Protein AF-G6YC65-F1 (afdb_monomer_lite)

pLDDT: mean 86.33, std 17.52, range [36.47, 98.56]

Radius of gyration: 27.46 Å; chains: 1; bounding box: 51×41×78 Å

Organism: NCBI:txid1082933

Sequence (127 aa):
FATLDPRYRTDATALFSLVRNLGSSIGVSVVTVLLVRNIQVNHSELSAFINPFNPNLWAVSPAAAGGDPTALSEVDGLVNIQAMMISYVNDFKLLMMMTLLAVPFVFLLRKPKAGPAAGGAPAAHMD

Secondary structure (DSSP, 8-state):
-TTS-GGGHHHHHHHHHHHHHHHHHHHHHHHHHHHHHHHHHHHHHHHTT-STT-HHHHHH-HHHHTT-HHHHHHHHHHHHHHHHHHHHHHHHHHHHHHHHHHHHHHHHSPPPP-------PPPP---

Foldseek 3Di:
DLPDDPVCPVVVVVVVVVCVVVVVVVLVVVLVVQLVVQLVVQLVVQCVCQELVNVVCCVPPVCSSVVPPVSVVVVSVVSSVVSNVVSVVVSVVVVVVVVVVCVVVVVVDDDRDDDDPPDDDDDDDDD

Structure (mmCIF, N/CA/C/O backbone):
data_AF-G6YC65-F1
#
_entry.id   AF-G6YC65-F1
#
loop_
_atom_site.group_PDB
_atom_site.id
_atom_site.type_symbol
_atom_site.label_atom_id
_atom_site.label_alt_id
_atom_site.label_comp_id
_atom_site.label_asym_id
_atom_site.label_entity_id
_atom_site.label_seq_id
_atom_site.pdbx_PDB_ins_code
_atom_site.Cartn_x
_atom_site.Cartn_y
_atom_site.Cartn_z
_atom_site.occupancy
_atom_site.B_iso_or_equiv
_atom_site.auth_seq_id
_atom_site.auth_comp_id
_atom_site.auth_asym_id
_atom_site.auth_atom_id
_atom_site.pdbx_PDB_model_num
ATOM 1 N N . PHE A 1 1 ? -19.872 1.867 30.629 1.00 58.22 1 PHE A N 1
ATOM 2 C CA . PHE A 1 1 ? -19.618 2.281 32.030 1.00 58.22 1 PHE A CA 1
ATOM 3 C C . PHE A 1 1 ? -20.881 2.609 32.825 1.00 58.22 1 PHE A C 1
ATOM 5 O O . PHE A 1 1 ? -20.935 2.256 33.993 1.00 58.22 1 PHE A O 1
ATOM 12 N N . ALA A 1 2 ? -21.909 3.225 32.226 1.00 58.53 2 ALA A N 1
ATOM 13 C CA . ALA A 1 2 ? -23.139 3.600 32.939 1.00 58.53 2 ALA A CA 1
ATOM 14 C C . ALA A 1 2 ? -23.973 2.419 33.494 1.00 58.53 2 ALA 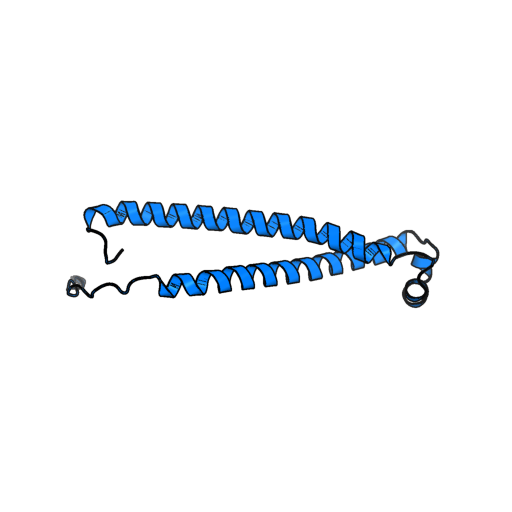A C 1
ATOM 16 O O . ALA A 1 2 ? -24.761 2.614 34.409 1.00 58.53 2 ALA A O 1
ATOM 17 N N . THR A 1 3 ? -23.790 1.199 32.978 1.00 65.25 3 THR A N 1
ATOM 18 C CA . THR A 1 3 ? -24.498 -0.021 33.417 1.00 65.25 3 THR A CA 1
ATOM 19 C C . THR A 1 3 ? -23.700 -0.895 34.399 1.00 65.25 3 THR A C 1
ATOM 21 O O . THR A 1 3 ? -24.169 -1.972 34.750 1.00 65.25 3 THR A O 1
ATOM 24 N N . LEU A 1 4 ? -22.497 -0.470 34.810 1.00 71.44 4 LEU A N 1
ATOM 25 C CA . LEU A 1 4 ? -21.603 -1.208 35.717 1.00 71.44 4 LEU A CA 1
ATOM 26 C C . LEU A 1 4 ? -21.611 -0.595 37.126 1.00 71.44 4 LEU A C 1
ATOM 28 O O . LEU A 1 4 ? -21.594 0.636 37.271 1.00 71.44 4 LEU A O 1
ATOM 32 N N . ASP A 1 5 ? -21.590 -1.468 38.141 1.00 75.06 5 ASP A N 1
ATOM 33 C CA . ASP A 1 5 ? -21.424 -1.111 39.557 1.00 75.06 5 ASP A CA 1
ATOM 34 C C . ASP A 1 5 ? -20.165 -0.232 39.732 1.00 75.06 5 ASP A C 1
ATOM 36 O O . ASP A 1 5 ? -19.121 -0.565 39.152 1.00 75.06 5 ASP A O 1
ATOM 40 N N . PRO A 1 6 ? -20.238 0.897 40.470 1.00 74.06 6 PRO A N 1
ATOM 41 C CA . PRO A 1 6 ? -19.119 1.814 40.682 1.00 74.06 6 PRO A CA 1
ATOM 42 C C . PRO A 1 6 ? -17.790 1.142 41.032 1.00 74.06 6 PRO A C 1
ATOM 44 O O . PRO A 1 6 ? -16.757 1.589 40.531 1.00 74.06 6 PRO A O 1
ATOM 47 N N . ARG A 1 7 ? -17.811 0.041 41.800 1.00 79.56 7 ARG A N 1
ATOM 48 C CA . ARG A 1 7 ? -16.588 -0.672 42.213 1.00 79.56 7 ARG A CA 1
ATOM 49 C C . ARG A 1 7 ? -15.786 -1.268 41.050 1.00 79.56 7 ARG A C 1
ATOM 51 O O . ARG A 1 7 ? -14.581 -1.418 41.169 1.00 79.56 7 ARG A O 1
ATOM 58 N N . TYR A 1 8 ? -16.433 -1.574 39.924 1.00 81.81 8 TYR A N 1
ATOM 59 C CA . TYR A 1 8 ? -15.797 -2.202 38.756 1.00 81.81 8 TYR A CA 1
ATOM 60 C C . TYR A 1 8 ? -15.433 -1.213 37.644 1.00 81.81 8 TYR A C 1
ATOM 62 O O . TYR A 1 8 ? -14.920 -1.610 36.597 1.00 81.81 8 TYR A O 1
ATOM 70 N N . ARG A 1 9 ? -15.720 0.084 37.815 1.00 81.56 9 ARG A N 1
ATOM 71 C CA . ARG A 1 9 ? -15.506 1.079 36.751 1.00 81.56 9 ARG A CA 1
ATOM 72 C C . ARG A 1 9 ? -14.025 1.312 36.452 1.00 81.56 9 ARG A C 1
ATOM 74 O O . ARG A 1 9 ? -13.688 1.513 35.285 1.00 81.56 9 ARG A O 1
ATOM 81 N N . THR A 1 10 ? -13.162 1.246 37.466 1.00 82.50 10 THR A N 1
ATOM 82 C CA . THR A 1 10 ? -11.705 1.397 37.312 1.00 82.50 10 THR A CA 1
ATOM 83 C C . THR A 1 10 ? -11.122 0.249 36.487 1.00 82.50 10 THR A C 1
ATOM 85 O O . THR A 1 10 ? -10.517 0.496 35.444 1.00 82.50 10 THR A O 1
ATOM 88 N N . ASP A 1 11 ? -11.415 -0.998 36.863 1.00 84.38 11 ASP A N 1
ATOM 89 C CA . ASP A 1 11 ? -10.958 -2.192 36.137 1.00 84.38 11 ASP A CA 1
ATOM 90 C C . ASP A 1 11 ? -11.508 -2.240 34.706 1.00 84.38 11 ASP A C 1
ATOM 92 O O . ASP A 1 11 ? -10.781 -2.524 33.753 1.00 84.38 11 ASP A O 1
ATOM 96 N N . ALA A 1 12 ? -12.784 -1.882 34.518 1.00 84.25 12 ALA A N 1
ATOM 97 C CA . ALA A 1 12 ? -13.392 -1.812 33.192 1.00 84.25 12 ALA A CA 1
ATOM 98 C C . ALA A 1 12 ? -12.712 -0.763 32.292 1.00 84.25 12 ALA A C 1
ATOM 100 O O . ALA A 1 12 ? -12.614 -0.960 31.081 1.00 84.25 12 ALA A O 1
ATOM 101 N N . THR A 1 13 ? -12.244 0.353 32.860 1.00 86.94 13 THR A N 1
ATOM 102 C CA . THR A 1 13 ? -11.536 1.404 32.109 1.00 86.94 13 THR A CA 1
ATOM 103 C C . THR A 1 13 ? -10.146 0.934 31.682 1.00 86.94 13 THR A C 1
ATOM 105 O O . THR A 1 13 ? -9.739 1.163 30.537 1.00 86.94 13 THR A O 1
ATOM 108 N N . ALA A 1 14 ? -9.441 0.221 32.565 1.00 88.12 14 ALA A N 1
ATOM 109 C CA . ALA A 1 14 ? -8.153 -0.394 32.253 1.00 88.12 14 ALA A CA 1
ATOM 110 C C . ALA A 1 14 ? -8.288 -1.448 31.138 1.00 88.12 14 ALA A C 1
ATOM 112 O O . ALA A 1 14 ? -7.560 -1.390 30.146 1.00 88.12 14 ALA A O 1
ATOM 113 N N . LEU A 1 15 ? -9.280 -2.342 31.238 1.00 91.50 15 LEU A N 1
ATOM 114 C CA . LEU A 1 15 ? -9.572 -3.348 30.210 1.00 91.50 15 LEU A CA 1
ATOM 115 C C . LEU A 1 15 ? -9.956 -2.721 28.866 1.00 91.50 15 LEU A C 1
ATOM 117 O O . LEU A 1 15 ? -9.454 -3.148 27.828 1.00 91.50 15 LEU A O 1
ATOM 121 N N . PHE A 1 16 ? -10.802 -1.687 28.864 1.00 88.62 16 PHE A N 1
ATOM 122 C CA . PHE A 1 16 ? -11.167 -0.983 27.632 1.00 88.62 16 PHE A CA 1
ATOM 123 C C . PHE A 1 16 ? -9.941 -0.374 26.943 1.00 88.62 16 PHE A C 1
ATOM 125 O O . PHE A 1 16 ? -9.781 -0.497 25.729 1.00 88.62 16 PHE A O 1
ATOM 132 N N . SER A 1 17 ? -9.047 0.240 27.720 1.00 91.12 17 SER A N 1
ATOM 133 C CA . SER A 1 17 ? -7.812 0.828 27.198 1.00 91.12 17 SER A CA 1
ATOM 134 C C . SER A 1 17 ? -6.871 -0.237 26.635 1.00 91.12 17 SER A C 1
ATOM 136 O O . SER A 1 17 ? -6.320 -0.045 25.552 1.00 91.12 17 SER A O 1
ATOM 138 N N . LEU A 1 18 ? -6.738 -1.379 27.318 1.00 93.06 18 LEU A N 1
ATOM 139 C CA . LEU A 1 18 ? -5.944 -2.518 26.855 1.00 93.06 18 LEU A CA 1
ATOM 140 C C . LEU A 1 18 ? -6.464 -3.059 25.518 1.00 93.06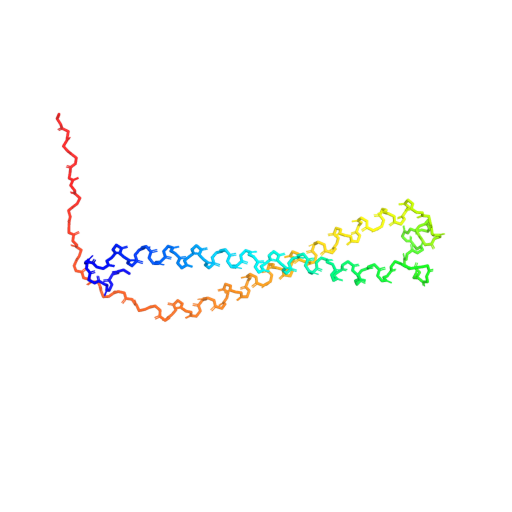 18 LEU A C 1
ATOM 142 O O . LEU A 1 18 ? -5.697 -3.169 24.565 1.00 93.06 18 LEU A O 1
ATOM 146 N N . VAL A 1 19 ? -7.767 -3.343 25.430 1.00 94.50 19 VAL A N 1
ATOM 147 C CA . VAL A 1 19 ? -8.399 -3.847 24.200 1.00 94.50 19 VAL A CA 1
ATOM 148 C C . VAL A 1 19 ? -8.250 -2.841 23.061 1.00 94.50 19 VAL A C 1
ATOM 150 O O . VAL A 1 19 ? -7.927 -3.231 21.942 1.00 94.50 19 VAL A O 1
ATOM 153 N N . ARG A 1 20 ? -8.425 -1.542 23.337 1.00 90.75 20 ARG A N 1
ATOM 154 C CA . ARG A 1 20 ? -8.259 -0.480 22.336 1.00 90.75 20 ARG A CA 1
ATOM 155 C C . ARG A 1 20 ? -6.828 -0.402 21.815 1.00 90.75 20 ARG A C 1
ATOM 157 O O . ARG A 1 20 ? -6.632 -0.334 20.605 1.00 90.75 20 ARG A O 1
ATOM 164 N N . ASN A 1 21 ? -5.842 -0.404 22.709 1.00 93.62 21 ASN A N 1
ATOM 165 C CA . ASN A 1 21 ? -4.436 -0.321 22.327 1.00 93.62 21 ASN A CA 1
ATOM 166 C C . ASN A 1 21 ? -4.019 -1.564 21.532 1.00 93.62 21 ASN A C 1
ATOM 168 O O . ASN A 1 21 ? -3.423 -1.428 20.468 1.00 93.62 21 ASN A O 1
ATOM 172 N N . LEU A 1 22 ? -4.416 -2.756 21.986 1.00 95.75 22 LEU A N 1
ATOM 173 C CA . LEU A 1 22 ? -4.151 -4.006 21.277 1.00 95.75 22 LEU A CA 1
ATOM 174 C C . LEU A 1 22 ? -4.816 -4.025 19.894 1.00 95.75 22 LEU A C 1
ATOM 176 O O . LEU A 1 22 ? -4.165 -4.347 18.903 1.00 95.75 22 LEU A O 1
ATOM 180 N N . GLY A 1 23 ? -6.087 -3.625 19.810 1.00 92.69 23 GLY A N 1
ATOM 181 C CA . GLY A 1 23 ? -6.813 -3.523 18.545 1.00 92.69 23 GLY A CA 1
ATOM 182 C C . GLY A 1 23 ? -6.163 -2.534 17.577 1.00 92.69 23 GLY A C 1
ATOM 183 O O . GLY A 1 23 ? -6.015 -2.842 16.397 1.00 92.69 23 GLY A O 1
ATOM 184 N N . SER A 1 24 ? -5.706 -1.381 18.077 1.00 93.75 24 SER A N 1
ATOM 185 C CA . SER A 1 24 ? -4.970 -0.400 17.276 1.00 93.75 24 SER A CA 1
ATOM 186 C C . SER A 1 24 ? -3.654 -0.971 16.750 1.00 93.75 24 SER A C 1
ATOM 188 O O . SER A 1 24 ? -3.359 -0.806 15.570 1.00 93.75 24 SER A O 1
ATOM 190 N N . SER A 1 25 ? -2.869 -1.647 17.593 1.00 95.56 25 SER A N 1
ATOM 191 C CA . SER A 1 25 ? -1.603 -2.258 17.176 1.00 95.56 25 SER A CA 1
ATOM 192 C C . SER A 1 25 ? -1.820 -3.331 16.113 1.00 95.56 25 SER A C 1
ATOM 194 O O . SER A 1 25 ? -1.159 -3.296 15.081 1.00 95.56 25 SER A O 1
ATOM 196 N N . ILE A 1 26 ? -2.791 -4.229 16.314 1.00 96.00 26 ILE A N 1
ATOM 197 C CA . ILE A 1 26 ? -3.137 -5.265 15.330 1.00 96.00 26 ILE A CA 1
ATOM 198 C C . ILE A 1 26 ? -3.581 -4.622 14.012 1.00 96.00 26 ILE A C 1
ATOM 200 O O . ILE A 1 26 ? -3.109 -5.022 12.951 1.00 96.00 26 ILE A O 1
ATOM 204 N N . GLY A 1 27 ? -4.449 -3.606 14.072 1.00 94.69 27 GLY A N 1
ATOM 205 C CA . GLY A 1 27 ? -4.935 -2.902 12.886 1.00 94.69 27 GLY A CA 1
ATOM 206 C C . GLY A 1 27 ? -3.800 -2.278 12.075 1.00 94.69 27 GLY A C 1
ATOM 207 O O . GLY A 1 27 ? -3.698 -2.525 10.874 1.00 94.69 27 GLY A O 1
ATOM 208 N N . VAL A 1 28 ? -2.905 -1.536 12.734 1.00 95.94 28 VAL A N 1
ATOM 209 C CA . VAL A 1 28 ? -1.740 -0.924 12.076 1.00 95.94 28 VAL A CA 1
ATOM 210 C C . VAL A 1 28 ? -0.820 -1.991 11.485 1.00 95.94 28 VAL A C 1
ATOM 212 O O . VAL A 1 28 ? -0.393 -1.848 10.340 1.00 95.94 28 VAL A O 1
ATOM 215 N N . SER A 1 29 ? -0.540 -3.079 12.209 1.00 97.56 29 SER A N 1
ATOM 216 C CA . SER A 1 29 ? 0.310 -4.164 11.707 1.00 97.56 29 SER A CA 1
ATOM 217 C C . SER A 1 29 ? -0.274 -4.834 10.464 1.00 97.56 29 SER A C 1
ATOM 219 O O . SER A 1 29 ? 0.451 -5.036 9.493 1.00 97.56 29 SER A O 1
ATOM 221 N N . VAL A 1 30 ? -1.574 -5.142 10.462 1.00 97.31 30 VAL A N 1
ATOM 222 C CA . VAL A 1 30 ? -2.239 -5.772 9.311 1.00 97.31 30 VAL A CA 1
ATOM 223 C C . VAL A 1 30 ? -2.200 -4.854 8.094 1.00 97.31 30 VAL A C 1
ATOM 225 O O . VAL A 1 30 ? -1.774 -5.293 7.030 1.00 97.31 30 VAL A O 1
ATOM 228 N N . VAL A 1 31 ? -2.579 -3.583 8.253 1.00 97.50 31 VAL A N 1
ATOM 229 C CA . VAL A 1 31 ? -2.539 -2.598 7.159 1.00 97.50 31 VAL A CA 1
ATOM 230 C C . VAL A 1 31 ? -1.115 -2.443 6.628 1.00 97.50 31 VAL A C 1
ATOM 232 O O . VAL A 1 31 ? -0.905 -2.494 5.426 1.00 97.50 31 VAL A O 1
ATOM 235 N N . THR A 1 32 ? -0.111 -2.371 7.504 1.00 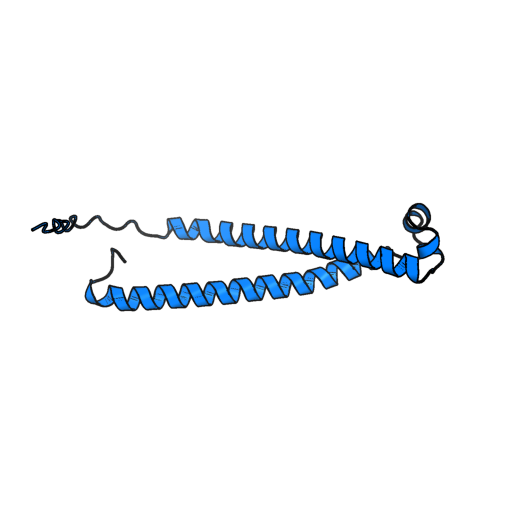97.69 32 THR A N 1
ATOM 236 C CA . THR A 1 32 ? 1.295 -2.239 7.086 1.00 97.69 32 THR A CA 1
ATOM 237 C C . THR A 1 32 ? 1.778 -3.452 6.284 1.00 97.69 32 THR A C 1
ATOM 239 O O . THR A 1 32 ? 2.435 -3.294 5.256 1.00 97.69 32 THR A O 1
ATOM 242 N N . VAL A 1 33 ? 1.445 -4.671 6.722 1.00 98.31 33 VAL A N 1
ATOM 243 C CA . VAL A 1 33 ? 1.801 -5.900 5.992 1.00 98.31 33 VAL A CA 1
ATOM 244 C C . VAL A 1 33 ? 1.120 -5.937 4.626 1.00 98.31 33 VAL A C 1
ATOM 246 O O . VAL A 1 33 ? 1.763 -6.276 3.630 1.00 98.31 33 VAL A O 1
ATOM 249 N N . LEU A 1 34 ? -0.164 -5.578 4.565 1.00 98.00 34 LEU A N 1
ATOM 250 C CA . LEU A 1 34 ? -0.908 -5.522 3.310 1.00 98.00 34 LEU A CA 1
ATOM 251 C C . LEU A 1 34 ? -0.345 -4.460 2.370 1.00 98.00 34 LEU A C 1
ATOM 253 O O . LEU A 1 34 ? -0.151 -4.772 1.199 1.00 98.00 34 LEU A O 1
ATOM 257 N N . LEU A 1 35 ? 0.000 -3.275 2.872 1.00 98.38 35 LEU A N 1
ATOM 258 C CA . LEU A 1 35 ? 0.623 -2.209 2.094 1.00 98.38 35 LEU A CA 1
ATOM 259 C C . LEU A 1 35 ? 1.897 -2.700 1.409 1.00 98.38 35 LEU A C 1
ATOM 261 O O . LEU A 1 35 ? 2.000 -2.659 0.186 1.00 98.38 35 LEU A O 1
ATOM 265 N N . VAL A 1 36 ? 2.850 -3.223 2.188 1.00 98.31 36 VAL A N 1
ATOM 266 C CA . VAL A 1 36 ? 4.145 -3.686 1.665 1.00 98.31 36 VAL A CA 1
ATOM 267 C C . VAL A 1 36 ? 3.953 -4.822 0.662 1.00 98.31 36 VAL A C 1
ATOM 269 O O . VAL A 1 36 ? 4.558 -4.812 -0.410 1.00 98.31 36 VAL A O 1
ATOM 272 N N . ARG A 1 37 ? 3.078 -5.785 0.973 1.00 98.50 37 ARG A N 1
ATOM 273 C CA . ARG A 1 37 ? 2.780 -6.901 0.068 1.00 98.50 37 ARG A CA 1
ATOM 274 C C . ARG A 1 37 ? 2.140 -6.417 -1.232 1.00 98.50 37 ARG A C 1
ATOM 276 O O . ARG A 1 37 ? 2.533 -6.869 -2.302 1.00 98.50 37 ARG A O 1
ATOM 283 N N . ASN A 1 38 ? 1.167 -5.518 -1.147 1.00 98.25 38 ASN A N 1
ATOM 284 C CA . ASN A 1 38 ? 0.448 -5.008 -2.308 1.00 98.25 38 ASN A CA 1
ATOM 285 C C . ASN A 1 38 ? 1.346 -4.137 -3.186 1.00 98.25 38 ASN A C 1
ATOM 287 O O . ASN A 1 38 ? 1.220 -4.217 -4.401 1.00 98.25 38 ASN A O 1
ATOM 291 N N . ILE A 1 39 ? 2.293 -3.386 -2.612 1.00 98.56 39 ILE A N 1
ATOM 292 C CA . ILE A 1 39 ? 3.292 -2.646 -3.396 1.00 98.56 39 ILE A CA 1
ATOM 293 C C . ILE A 1 39 ? 4.071 -3.616 -4.279 1.00 98.56 39 ILE A C 1
ATOM 295 O O . ILE A 1 39 ? 4.171 -3.388 -5.476 1.00 98.56 39 ILE A O 1
ATOM 299 N N . GLN A 1 40 ? 4.549 -4.730 -3.723 1.00 98.38 40 GLN A N 1
ATOM 300 C CA . GLN A 1 40 ? 5.299 -5.727 -4.493 1.00 98.38 40 GLN A CA 1
ATOM 301 C C . GLN A 1 40 ? 4.444 -6.406 -5.569 1.00 98.38 40 GLN A C 1
ATOM 303 O O . GLN A 1 40 ? 4.894 -6.567 -6.702 1.00 98.38 40 GLN A O 1
ATOM 308 N N . VAL A 1 41 ? 3.194 -6.755 -5.245 1.00 98.50 41 VAL A N 1
ATOM 309 C CA . VAL A 1 41 ? 2.254 -7.331 -6.221 1.00 98.50 41 VAL A CA 1
ATOM 310 C C . VAL A 1 41 ? 2.002 -6.349 -7.366 1.00 98.50 41 VAL A C 1
ATOM 312 O O . VAL A 1 41 ? 2.266 -6.680 -8.518 1.00 98.50 41 VAL A O 1
ATOM 315 N N . ASN A 1 42 ? 1.588 -5.119 -7.056 1.00 98.44 42 ASN A N 1
ATOM 316 C CA . ASN A 1 42 ? 1.300 -4.098 -8.062 1.00 98.44 42 ASN A CA 1
ATOM 317 C C . ASN A 1 42 ? 2.546 -3.736 -8.880 1.00 98.44 42 ASN A C 1
ATOM 319 O O . ASN A 1 42 ? 2.448 -3.543 -10.085 1.00 98.44 42 ASN A O 1
ATOM 323 N N . HIS A 1 43 ? 3.724 -3.686 -8.253 1.00 98.44 43 HIS A N 1
ATOM 324 C CA . HIS A 1 43 ? 4.982 -3.464 -8.958 1.00 98.44 43 HIS A CA 1
ATOM 325 C C . HIS A 1 43 ? 5.243 -4.572 -9.977 1.00 98.44 43 HIS A C 1
ATOM 327 O O . HIS A 1 43 ? 5.574 -4.277 -11.118 1.00 98.44 43 HIS A O 1
ATOM 333 N N . SER A 1 44 ? 5.063 -5.838 -9.587 1.00 98.00 44 SER A N 1
ATOM 334 C CA . SER A 1 44 ? 5.255 -6.979 -10.490 1.00 98.00 44 SER A CA 1
ATOM 335 C C . SER A 1 44 ? 4.251 -7.004 -11.648 1.00 98.00 44 SER A C 1
ATOM 337 O O . SER A 1 44 ? 4.613 -7.339 -12.774 1.00 98.00 44 SER A O 1
ATOM 339 N N . GLU A 1 45 ? 3.003 -6.608 -11.395 1.00 97.56 45 GLU A N 1
ATOM 340 C CA . GLU A 1 45 ? 1.965 -6.529 -12.424 1.00 97.56 45 GLU A CA 1
ATOM 341 C C . GLU A 1 45 ? 2.230 -5.384 -13.406 1.00 97.56 45 GLU A C 1
ATOM 343 O O . GLU A 1 45 ? 2.103 -5.559 -14.616 1.00 97.56 45 GLU A O 1
ATOM 348 N N . LEU A 1 46 ? 2.634 -4.216 -12.903 1.00 96.81 46 LEU A N 1
ATOM 349 C CA . LEU A 1 46 ? 2.948 -3.055 -13.731 1.00 96.81 46 LEU A CA 1
ATOM 350 C C . LEU A 1 46 ? 4.247 -3.251 -14.524 1.00 96.81 46 LEU A C 1
ATOM 352 O O . LEU A 1 46 ? 4.291 -2.927 -15.713 1.00 96.81 46 LEU A O 1
ATOM 356 N N . SER A 1 47 ? 5.289 -3.812 -13.905 1.00 96.19 47 SER A N 1
ATOM 357 C CA . SER A 1 47 ? 6.577 -4.039 -14.569 1.00 96.19 47 SER A CA 1
ATOM 358 C C . SER A 1 47 ? 6.487 -5.077 -15.689 1.00 96.19 47 SER A C 1
ATOM 360 O O . SER A 1 47 ? 7.255 -4.999 -16.644 1.00 96.19 47 SER A O 1
ATOM 362 N N . ALA A 1 48 ? 5.498 -5.980 -15.659 1.00 95.38 48 ALA A N 1
ATOM 363 C CA . ALA A 1 48 ? 5.237 -6.921 -16.750 1.00 95.38 48 ALA A CA 1
ATOM 364 C C . ALA A 1 48 ? 4.963 -6.224 -18.101 1.00 95.38 48 ALA A C 1
ATOM 366 O O . ALA A 1 48 ? 5.238 -6.785 -19.167 1.00 95.38 48 ALA A O 1
ATOM 367 N N . PHE A 1 49 ? 4.467 -4.981 -18.079 1.00 93.94 49 PHE A N 1
ATOM 368 C CA . PHE A 1 49 ? 4.250 -4.175 -19.284 1.00 93.94 49 PHE A CA 1
ATOM 369 C C . PHE A 1 49 ? 5.512 -3.461 -19.782 1.00 93.94 49 PHE A C 1
ATOM 371 O O . PHE A 1 49 ? 5.509 -2.951 -20.907 1.00 93.94 49 PHE A O 1
ATOM 378 N N . ILE A 1 50 ? 6.585 -3.437 -18.989 1.00 94.38 50 ILE A N 1
ATOM 379 C CA . ILE A 1 50 ? 7.873 -2.854 -19.361 1.00 94.38 50 ILE A CA 1
ATOM 380 C C . ILE A 1 50 ? 8.690 -3.924 -20.080 1.00 94.38 50 ILE A C 1
ATOM 382 O O . ILE A 1 50 ? 9.529 -4.611 -19.506 1.00 94.38 50 ILE A O 1
ATOM 386 N N . ASN A 1 51 ? 8.396 -4.106 -21.364 1.00 93.19 51 ASN A N 1
ATOM 387 C CA . ASN A 1 51 ? 9.137 -5.020 -22.218 1.00 93.19 51 ASN A CA 1
ATOM 388 C C . ASN A 1 51 ? 9.266 -4.466 -23.650 1.00 93.19 51 ASN A C 1
ATOM 390 O O . ASN A 1 51 ? 8.404 -3.696 -24.086 1.00 93.19 51 ASN A O 1
ATOM 394 N N . PRO A 1 52 ? 10.294 -4.884 -24.414 1.00 92.62 52 PRO A N 1
ATOM 395 C CA . PRO A 1 52 ? 10.543 -4.374 -25.766 1.00 92.62 52 PRO A CA 1
ATOM 396 C C . PRO A 1 52 ? 9.459 -4.727 -26.792 1.00 92.62 52 PRO A C 1
ATOM 398 O O . PRO A 1 52 ? 9.455 -4.178 -27.890 1.00 92.62 52 PRO A O 1
ATOM 401 N N . PHE A 1 53 ? 8.548 -5.649 -26.477 1.00 94.06 53 PHE A N 1
ATOM 402 C CA . PHE A 1 53 ? 7.466 -6.050 -27.377 1.00 94.06 53 PHE A CA 1
ATOM 403 C C . PHE A 1 53 ? 6.212 -5.186 -27.207 1.00 94.06 53 PHE A C 1
ATOM 405 O O . PHE A 1 53 ? 5.285 -5.285 -28.010 1.00 94.06 53 PHE A O 1
ATOM 412 N N . ASN A 1 54 ? 6.169 -4.324 -26.186 1.00 93.69 54 ASN A N 1
ATOM 413 C CA . ASN A 1 54 ? 5.049 -3.429 -25.941 1.00 93.69 54 ASN A CA 1
ATOM 414 C C . ASN A 1 54 ? 5.191 -2.138 -26.777 1.00 93.69 54 ASN A C 1
ATOM 416 O O . ASN A 1 54 ? 6.070 -1.321 -26.486 1.00 93.69 54 ASN A O 1
ATOM 420 N N . PRO A 1 55 ? 4.319 -1.887 -27.774 1.00 93.81 55 PRO A N 1
ATOM 421 C CA . PRO A 1 55 ? 4.404 -0.683 -28.604 1.00 93.81 55 PRO A CA 1
ATOM 422 C C . PRO A 1 55 ? 4.194 0.609 -27.801 1.00 93.81 55 PRO A C 1
ATOM 424 O O . PRO A 1 55 ? 4.731 1.652 -28.167 1.00 93.81 55 PRO A O 1
ATOM 427 N N . ASN A 1 56 ? 3.475 0.550 -26.674 1.00 94.12 56 ASN A N 1
ATOM 428 C CA . ASN A 1 56 ? 3.285 1.715 -25.811 1.00 94.12 56 ASN A CA 1
ATOM 429 C C . ASN A 1 56 ? 4.589 2.122 -25.114 1.00 94.12 56 ASN A C 1
ATOM 431 O O . ASN A 1 56 ? 4.822 3.313 -24.918 1.00 94.12 56 ASN A O 1
ATOM 435 N N . LEU A 1 57 ? 5.460 1.160 -24.780 1.00 94.50 57 LEU A N 1
ATOM 436 C CA . LEU A 1 57 ? 6.764 1.475 -24.198 1.00 94.50 57 LEU A CA 1
ATOM 437 C C . LEU A 1 57 ? 7.641 2.205 -25.216 1.00 94.50 57 LEU A C 1
ATOM 439 O O . LEU A 1 57 ? 8.237 3.218 -24.876 1.00 94.50 57 LEU A O 1
ATOM 443 N N . TRP A 1 58 ? 7.646 1.760 -26.475 1.00 95.06 58 TRP A N 1
ATOM 444 C CA . TRP A 1 58 ? 8.341 2.458 -27.561 1.00 95.06 58 TRP A CA 1
ATOM 445 C C . TRP A 1 58 ? 7.818 3.876 -27.795 1.00 95.06 58 TRP A C 1
ATOM 447 O O . TRP A 1 58 ? 8.602 4.760 -28.117 1.00 95.06 58 TRP A O 1
ATOM 457 N N . ALA A 1 59 ? 6.515 4.110 -27.624 1.00 94.62 59 ALA A N 1
ATOM 458 C CA . ALA A 1 59 ? 5.930 5.440 -27.779 1.00 94.62 59 ALA A CA 1
ATOM 459 C C . ALA A 1 59 ? 6.311 6.402 -26.638 1.00 94.62 59 ALA A C 1
ATOM 461 O O . ALA A 1 59 ? 6.476 7.596 -26.877 1.00 94.62 59 ALA A O 1
ATOM 462 N N . VAL A 1 60 ? 6.437 5.895 -25.407 1.00 92.50 60 VAL A N 1
ATOM 463 C CA . VAL A 1 60 ? 6.696 6.714 -24.209 1.00 92.50 60 VAL A CA 1
ATOM 464 C C . VAL A 1 60 ? 8.190 6.854 -23.915 1.00 92.50 60 VAL A C 1
ATOM 466 O O . VAL A 1 60 ? 8.652 7.941 -23.582 1.00 92.50 60 VAL A O 1
ATOM 469 N N . SER A 1 61 ? 8.950 5.767 -24.030 1.00 93.75 61 SER A N 1
ATOM 470 C CA . SER A 1 61 ? 10.390 5.725 -23.776 1.00 93.75 61 SER A CA 1
ATOM 471 C C . SER A 1 61 ? 11.081 4.737 -24.728 1.00 93.75 61 SER A C 1
ATOM 473 O O . SER A 1 61 ? 11.309 3.572 -24.378 1.00 93.75 61 SER A O 1
ATOM 475 N N . PRO A 1 62 ? 11.464 5.193 -25.938 1.00 94.44 62 PRO A N 1
ATOM 476 C CA . PRO A 1 62 ? 12.240 4.386 -26.879 1.00 94.44 62 PRO A CA 1
ATOM 477 C C . PRO A 1 62 ? 13.568 3.891 -26.292 1.00 94.44 62 PRO A C 1
ATOM 479 O O . PRO A 1 62 ? 14.005 2.792 -26.613 1.00 94.44 62 PRO A O 1
ATOM 482 N N . ALA A 1 63 ? 14.204 4.683 -25.420 1.00 95.00 63 ALA A N 1
ATOM 483 C CA . ALA A 1 63 ? 15.460 4.317 -24.768 1.00 95.00 63 ALA A CA 1
ATOM 484 C C . ALA A 1 63 ? 15.279 3.120 -23.821 1.00 95.00 63 ALA A C 1
ATOM 486 O O . ALA A 1 63 ? 16.036 2.155 -23.904 1.00 95.00 63 ALA A O 1
ATOM 487 N N . ALA A 1 64 ? 14.228 3.130 -22.991 1.00 94.12 64 ALA A N 1
ATOM 488 C CA . ALA A 1 64 ? 13.907 1.996 -22.126 1.00 94.12 64 ALA A CA 1
ATOM 489 C C . ALA A 1 64 ? 13.517 0.757 -22.948 1.00 94.12 64 ALA A C 1
ATOM 491 O O . ALA A 1 64 ? 13.966 -0.348 -22.652 1.00 94.12 64 ALA A O 1
ATOM 492 N N . ALA A 1 65 ? 12.739 0.938 -24.023 1.00 94.44 65 ALA A N 1
ATOM 493 C CA . ALA A 1 65 ? 12.389 -0.149 -24.938 1.00 94.44 65 ALA A CA 1
ATOM 494 C C . ALA A 1 65 ? 13.621 -0.748 -25.646 1.00 94.44 65 ALA A C 1
ATOM 496 O O . ALA A 1 65 ? 13.677 -1.955 -25.880 1.00 94.44 65 ALA A O 1
ATOM 497 N N . GLY A 1 66 ? 14.619 0.092 -25.938 1.00 93.81 66 GLY A N 1
ATOM 498 C CA . GLY A 1 66 ? 15.921 -0.287 -26.482 1.00 93.81 66 GLY A CA 1
ATOM 499 C C . GLY A 1 66 ? 16.891 -0.899 -25.464 1.00 93.81 66 GLY A C 1
ATOM 500 O O . GLY A 1 66 ? 17.975 -1.322 -25.859 1.00 93.81 66 GLY A O 1
ATOM 501 N N . GLY A 1 67 ? 16.515 -0.977 -24.183 1.00 93.69 67 GLY A N 1
ATOM 502 C CA . GLY A 1 67 ? 17.319 -1.598 -23.130 1.00 93.69 67 GLY A CA 1
ATOM 503 C C . GLY A 1 67 ? 18.334 -0.674 -22.456 1.00 93.69 67 GLY A C 1
ATOM 504 O O . GLY A 1 67 ? 19.246 -1.176 -21.800 1.00 93.69 67 GLY A O 1
ATOM 505 N N . ASP A 1 68 ? 18.204 0.650 -22.599 1.00 96.44 68 ASP A N 1
ATOM 506 C CA . ASP A 1 68 ? 19.062 1.601 -21.888 1.00 96.44 68 ASP A CA 1
ATOM 507 C C . ASP A 1 68 ? 18.856 1.489 -20.360 1.00 96.44 68 ASP A C 1
ATOM 509 O O . ASP A 1 68 ? 17.736 1.695 -19.879 1.00 96.44 68 ASP A O 1
ATOM 513 N N . PRO A 1 69 ? 19.905 1.178 -19.571 1.00 94.69 69 PRO A N 1
ATOM 514 C CA . PRO A 1 69 ? 19.763 0.955 -18.131 1.00 94.69 69 PRO A CA 1
ATOM 515 C C . PRO A 1 69 ? 19.289 2.186 -17.353 1.00 94.69 69 PRO A C 1
ATOM 517 O O . PRO A 1 69 ? 18.569 2.042 -16.364 1.00 94.69 69 PRO A O 1
ATOM 520 N N . THR A 1 70 ? 19.674 3.390 -17.785 1.00 96.56 70 THR A N 1
ATOM 521 C CA . THR A 1 70 ? 19.268 4.639 -17.126 1.00 96.56 70 THR A CA 1
ATOM 522 C C . THR A 1 70 ? 17.777 4.876 -17.329 1.00 96.56 70 THR A C 1
ATOM 524 O O . THR A 1 70 ? 17.046 5.044 -16.354 1.00 96.56 70 THR A O 1
ATOM 527 N N . ALA A 1 71 ? 17.303 4.789 -18.572 1.00 95.38 71 ALA A N 1
ATOM 528 C CA . ALA A 1 71 ? 15.888 4.934 -18.893 1.00 95.38 71 ALA A CA 1
ATOM 529 C C . ALA A 1 71 ? 15.024 3.843 -18.234 1.00 95.38 71 ALA A C 1
ATOM 531 O O . ALA A 1 71 ? 13.914 4.123 -17.784 1.00 95.38 71 ALA A O 1
ATOM 532 N N . LEU A 1 72 ? 15.522 2.605 -18.138 1.00 95.88 72 LEU A N 1
ATOM 533 C CA . LEU A 1 72 ? 14.832 1.527 -17.421 1.00 95.88 72 LEU A CA 1
ATOM 534 C C . LEU A 1 72 ? 14.705 1.817 -15.920 1.00 95.88 72 LEU A C 1
ATOM 536 O O . LEU A 1 72 ? 13.636 1.596 -15.361 1.00 95.88 72 LEU A O 1
ATOM 540 N N . SER A 1 73 ? 15.753 2.346 -15.285 1.00 96.50 73 SER A N 1
ATOM 541 C CA . SER A 1 73 ? 15.725 2.750 -13.871 1.00 96.50 73 SER A CA 1
ATOM 542 C C . SER A 1 73 ? 14.717 3.877 -13.611 1.00 96.50 73 SER A C 1
ATOM 544 O O . SER A 1 73 ? 13.967 3.843 -12.635 1.00 96.50 73 SER A O 1
ATOM 546 N N . GLU A 1 74 ? 14.637 4.859 -14.512 1.00 96.06 74 GLU A N 1
ATOM 547 C CA . GLU A 1 74 ? 13.645 5.936 -14.424 1.00 96.06 74 GLU A CA 1
ATOM 548 C C . GLU A 1 74 ? 12.210 5.400 -14.526 1.00 96.06 74 GLU A C 1
ATOM 550 O O . GLU A 1 74 ? 11.345 5.763 -13.723 1.00 96.06 74 GLU A O 1
ATOM 555 N N . VAL A 1 75 ? 11.958 4.502 -15.483 1.00 96.00 75 VAL A N 1
ATOM 556 C CA . VAL A 1 75 ? 10.647 3.863 -15.662 1.00 96.00 75 VAL A CA 1
ATOM 557 C C . VAL A 1 75 ? 10.289 2.984 -14.463 1.00 96.00 75 VAL A C 1
ATOM 559 O O . VAL A 1 75 ? 9.149 3.038 -14.003 1.00 96.00 75 VAL A O 1
ATOM 562 N N . ASP A 1 76 ? 11.239 2.225 -13.919 1.00 96.44 76 ASP A N 1
ATOM 563 C CA . ASP A 1 76 ? 11.045 1.416 -12.709 1.00 96.44 76 ASP A CA 1
ATOM 564 C C . ASP A 1 76 ? 10.673 2.289 -11.498 1.00 96.44 76 ASP A C 1
ATOM 566 O O . ASP A 1 76 ? 9.713 2.003 -10.780 1.00 96.44 76 ASP A O 1
ATOM 570 N N . GLY A 1 77 ? 11.325 3.446 -11.344 1.00 97.38 77 GLY A N 1
ATOM 571 C CA . GLY A 1 77 ? 10.952 4.441 -10.339 1.00 97.38 77 GLY A CA 1
ATOM 572 C C . GLY A 1 77 ? 9.494 4.905 -10.467 1.00 97.38 77 GLY A C 1
ATOM 573 O O . GLY A 1 77 ? 8.778 4.997 -9.465 1.00 97.38 77 GLY A O 1
ATOM 574 N N . LEU A 1 78 ? 9.018 5.143 -11.694 1.00 96.56 78 LEU A N 1
ATOM 575 C CA . LEU A 1 78 ? 7.615 5.489 -11.955 1.00 96.56 78 LEU A CA 1
ATOM 576 C C . LEU A 1 78 ? 6.668 4.319 -11.662 1.00 96.56 78 LEU A C 1
ATOM 578 O O . LEU A 1 78 ? 5.614 4.530 -11.059 1.00 96.56 78 LEU A O 1
ATOM 582 N N . VAL A 1 79 ? 7.042 3.094 -12.041 1.00 97.69 79 VAL A N 1
ATOM 583 C CA . VAL A 1 79 ? 6.287 1.874 -11.718 1.00 97.69 79 VAL A CA 1
ATOM 584 C C . VAL A 1 79 ? 6.119 1.739 -10.209 1.00 97.69 79 VAL A C 1
ATOM 586 O O . VAL A 1 79 ? 5.005 1.511 -9.738 1.00 97.69 79 VAL A O 1
ATOM 589 N N . ASN A 1 80 ? 7.180 1.969 -9.437 1.00 98.19 80 ASN A N 1
ATOM 590 C CA . ASN A 1 80 ? 7.123 1.915 -7.984 1.00 98.19 80 ASN A CA 1
ATOM 591 C C . ASN A 1 80 ? 6.208 2.999 -7.389 1.00 98.19 80 ASN A C 1
ATOM 593 O O . ASN A 1 80 ? 5.399 2.706 -6.507 1.00 98.19 80 A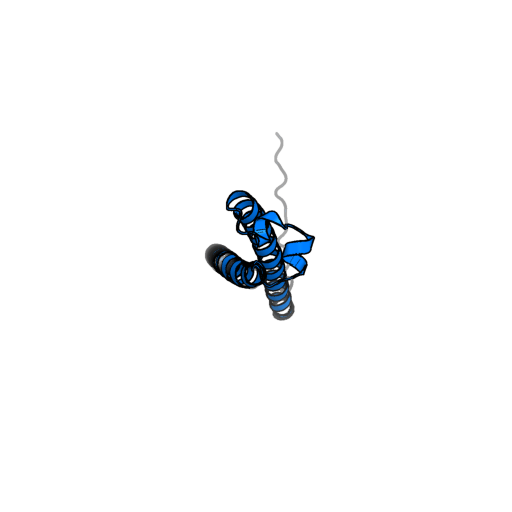SN A O 1
ATOM 597 N N . ILE A 1 81 ? 6.257 4.235 -7.902 1.00 98.31 81 ILE A N 1
ATOM 598 C CA . ILE A 1 81 ? 5.333 5.305 -7.484 1.00 98.31 81 ILE A CA 1
ATOM 599 C C . ILE A 1 81 ? 3.874 4.898 -7.728 1.00 98.31 81 ILE A C 1
ATOM 601 O O . ILE A 1 81 ? 3.026 5.074 -6.847 1.00 98.31 81 ILE A O 1
ATOM 605 N N . GLN A 1 82 ? 3.577 4.304 -8.884 1.00 98.19 82 GLN A N 1
ATOM 606 C CA . GLN A 1 82 ? 2.219 3.862 -9.205 1.00 98.19 82 GLN A CA 1
ATOM 607 C C . GLN A 1 82 ? 1.783 2.652 -8.375 1.00 98.19 82 GLN A C 1
ATOM 609 O O . GLN A 1 82 ? 0.653 2.612 -7.882 1.00 98.19 82 GLN A O 1
ATOM 614 N N . ALA A 1 83 ? 2.681 1.698 -8.139 1.00 98.56 83 ALA A N 1
ATOM 615 C CA . ALA A 1 83 ? 2.425 0.560 -7.267 1.00 98.56 83 ALA A CA 1
ATOM 616 C C . ALA A 1 83 ? 2.092 1.008 -5.835 1.00 98.56 83 ALA A C 1
ATOM 618 O O . ALA A 1 83 ? 1.142 0.499 -5.230 1.00 98.56 83 ALA A O 1
ATOM 619 N N . MET A 1 84 ? 2.815 2.003 -5.309 1.00 98.38 84 MET A N 1
ATOM 620 C CA . MET A 1 84 ? 2.501 2.639 -4.026 1.00 98.38 84 MET A CA 1
ATOM 621 C C . MET A 1 84 ? 1.121 3.292 -4.041 1.00 98.38 84 MET A C 1
ATOM 623 O O . MET A 1 84 ? 0.321 3.025 -3.144 1.00 98.38 84 MET A O 1
ATOM 627 N N . MET A 1 85 ? 0.802 4.086 -5.067 1.00 9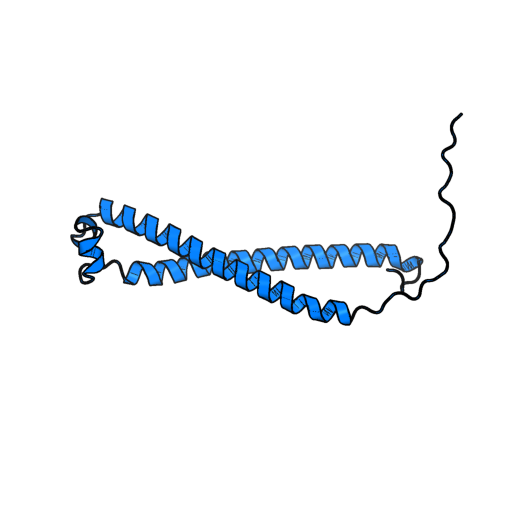8.56 85 MET A N 1
ATOM 628 C CA . MET A 1 85 ? -0.502 4.746 -5.187 1.00 98.56 85 MET A CA 1
ATOM 629 C C . MET A 1 85 ? -1.662 3.740 -5.146 1.00 98.56 85 MET A C 1
ATOM 631 O O . MET A 1 85 ? -2.590 3.905 -4.351 1.00 98.56 85 MET A O 1
ATOM 635 N N . ILE A 1 86 ? -1.603 2.683 -5.961 1.00 98.44 86 ILE A N 1
ATOM 636 C CA . ILE A 1 86 ? -2.646 1.645 -6.010 1.00 98.44 86 ILE A CA 1
ATOM 637 C C . ILE A 1 86 ? -2.777 0.954 -4.649 1.00 98.44 86 ILE A C 1
ATOM 639 O O . ILE A 1 86 ? -3.889 0.739 -4.161 1.00 98.44 86 ILE A O 1
ATOM 643 N N . SER A 1 87 ? -1.652 0.648 -4.003 1.00 98.19 87 SER A N 1
ATOM 644 C CA . SER A 1 87 ? -1.641 -0.022 -2.700 1.00 98.19 87 SER A CA 1
ATOM 645 C C . SER A 1 87 ? -2.272 0.839 -1.606 1.00 98.19 87 SER A C 1
ATOM 647 O O . SER A 1 87 ? -3.108 0.340 -0.856 1.00 98.19 87 SER A O 1
ATOM 649 N N . TYR A 1 88 ? -1.980 2.143 -1.574 1.00 98.19 88 TYR A N 1
ATOM 650 C CA . TYR A 1 88 ? -2.642 3.071 -0.654 1.00 98.19 88 TYR A CA 1
ATOM 651 C C . TYR A 1 88 ? -4.151 3.154 -0.894 1.00 98.19 88 TYR A C 1
ATOM 653 O O . TYR A 1 88 ? -4.930 3.132 0.058 1.00 98.19 88 TYR A O 1
ATOM 661 N N . VAL A 1 89 ? -4.591 3.216 -2.155 1.00 98.31 89 VAL A N 1
ATOM 662 C CA . VAL A 1 89 ? -6.025 3.213 -2.487 1.00 98.31 89 VAL A CA 1
ATOM 663 C C . VAL A 1 89 ? -6.701 1.930 -1.993 1.00 98.31 89 VAL A C 1
ATOM 665 O O . VAL A 1 89 ? -7.819 1.983 -1.473 1.00 98.31 89 VAL A O 1
ATOM 668 N N . ASN A 1 90 ? -6.034 0.783 -2.121 1.00 97.75 90 ASN A N 1
ATOM 669 C CA . ASN A 1 90 ? -6.542 -0.493 -1.620 1.00 97.75 90 ASN A CA 1
ATOM 670 C C . ASN A 1 90 ? -6.655 -0.504 -0.088 1.00 97.75 90 ASN A C 1
ATOM 672 O O . ASN A 1 90 ? -7.684 -0.935 0.437 1.00 97.75 90 ASN A O 1
ATOM 676 N N . ASP A 1 91 ? -5.670 0.041 0.623 1.00 97.25 91 ASP A N 1
ATOM 677 C CA . ASP A 1 91 ? -5.717 0.162 2.083 1.00 97.25 91 ASP A CA 1
ATOM 678 C C . ASP A 1 91 ? -6.841 1.093 2.550 1.00 97.25 91 ASP A C 1
ATOM 680 O O . ASP A 1 91 ? -7.576 0.758 3.479 1.00 97.25 91 ASP A O 1
ATOM 684 N N . PHE A 1 92 ? -7.061 2.225 1.872 1.00 97.31 92 PHE A N 1
ATOM 685 C CA . PHE A 1 92 ? -8.195 3.102 2.178 1.00 97.31 92 PHE A CA 1
ATOM 686 C C . PHE A 1 92 ? -9.539 2.397 1.991 1.00 97.31 92 PHE A C 1
ATOM 688 O O . PHE A 1 92 ? -10.432 2.543 2.828 1.00 97.31 92 PHE A O 1
ATOM 695 N N . LYS A 1 93 ? -9.687 1.594 0.931 1.00 97.44 93 LYS A N 1
ATOM 696 C CA . LYS A 1 93 ? -10.894 0.779 0.723 1.00 97.44 93 LYS A CA 1
ATOM 697 C C . LYS A 1 93 ? -11.070 -0.254 1.834 1.00 97.44 93 LYS A C 1
ATOM 699 O O . LYS A 1 93 ? -12.188 -0.435 2.313 1.00 97.44 93 LYS A O 1
ATOM 704 N N . LEU A 1 94 ? -9.991 -0.897 2.275 1.00 97.06 94 LEU A N 1
ATOM 705 C CA . LEU A 1 94 ? -10.029 -1.836 3.394 1.00 97.06 94 LEU A CA 1
ATOM 706 C C . LEU A 1 94 ? -10.471 -1.142 4.689 1.00 97.06 94 LEU A C 1
ATOM 708 O O . LEU A 1 94 ? -11.405 -1.607 5.339 1.00 97.06 94 LEU A O 1
ATOM 712 N N . LEU A 1 95 ? -9.883 0.008 5.023 1.00 96.12 95 LEU A N 1
ATOM 713 C CA . LEU A 1 95 ? -10.261 0.801 6.198 1.00 96.12 95 LEU A CA 1
ATOM 714 C C . LEU A 1 95 ? -11.719 1.285 6.131 1.00 96.12 95 LEU A C 1
ATOM 716 O O . LEU A 1 95 ? -12.443 1.227 7.128 1.00 96.12 95 LEU A O 1
ATOM 720 N N . MET A 1 96 ? -12.193 1.696 4.953 1.00 97.38 96 MET A N 1
ATOM 721 C CA . MET A 1 96 ? -13.601 2.034 4.726 1.00 97.38 96 MET A CA 1
ATOM 722 C C . MET A 1 96 ? -14.515 0.833 5.009 1.00 97.38 96 MET A C 1
ATOM 724 O O . MET A 1 96 ? -15.499 0.964 5.731 1.00 97.38 96 MET A O 1
ATOM 728 N N . MET A 1 97 ? -14.181 -0.356 4.504 1.00 96.75 97 MET A N 1
ATOM 729 C CA . MET A 1 97 ? -14.970 -1.563 4.769 1.00 96.75 97 MET A CA 1
ATOM 730 C C . MET A 1 97 ? -14.945 -1.949 6.253 1.00 96.75 97 MET A C 1
ATOM 732 O O . MET A 1 97 ? -15.988 -2.274 6.813 1.00 96.75 97 MET A O 1
ATOM 736 N N . MET A 1 98 ? -13.790 -1.860 6.921 1.00 94.19 98 MET A N 1
ATOM 737 C CA . MET A 1 98 ? -13.679 -2.143 8.358 1.00 94.19 98 MET A CA 1
ATOM 738 C C . MET A 1 98 ? -14.533 -1.190 9.201 1.00 94.19 98 MET A C 1
ATOM 740 O O . MET A 1 98 ? -15.208 -1.628 10.132 1.00 94.19 98 MET A O 1
ATOM 744 N N . THR A 1 99 ? -14.543 0.102 8.866 1.00 92.81 99 THR A N 1
ATOM 745 C CA . THR A 1 99 ? -15.390 1.083 9.561 1.00 92.81 99 THR A CA 1
ATOM 746 C C . THR A 1 99 ? -16.871 0.841 9.288 1.00 92.81 99 THR A C 1
ATOM 748 O O . THR A 1 99 ? -17.662 0.855 10.230 1.00 92.81 99 THR A O 1
ATOM 751 N N . LEU A 1 100 ? -17.251 0.520 8.047 1.00 95.62 100 LEU A N 1
ATOM 752 C CA . LEU A 1 100 ? -18.626 0.166 7.689 1.00 95.62 100 LEU A CA 1
ATOM 753 C C . LEU A 1 100 ? -19.118 -1.076 8.452 1.00 95.62 100 LEU A C 1
ATOM 755 O O . LEU A 1 100 ? -20.242 -1.085 8.949 1.00 95.62 100 LEU A O 1
ATOM 759 N N . LEU A 1 101 ? -18.265 -2.093 8.614 1.00 93.50 101 LEU A N 1
ATOM 760 C CA . LEU A 1 101 ? -18.560 -3.290 9.412 1.00 93.50 101 LEU A CA 1
ATOM 761 C C . LEU A 1 101 ? -18.696 -2.993 10.914 1.00 93.50 101 LEU A C 1
ATOM 763 O O . LEU A 1 101 ? -19.380 -3.735 11.616 1.00 93.50 101 LEU A O 1
ATOM 767 N N . ALA A 1 102 ? -18.095 -1.911 11.415 1.00 89.94 102 ALA A N 1
ATOM 768 C CA . ALA A 1 102 ? -18.236 -1.499 12.810 1.00 89.94 102 ALA A CA 1
ATOM 769 C C . ALA A 1 102 ? -19.569 -0.780 13.099 1.00 89.94 102 ALA A C 1
ATOM 771 O O . ALA A 1 102 ? -20.069 -0.840 14.224 1.00 89.94 102 ALA A O 1
ATOM 772 N N . VAL A 1 103 ? -20.176 -0.137 12.093 1.00 92.88 103 VAL A N 1
ATOM 773 C CA . VAL A 1 103 ? -21.464 0.574 12.210 1.00 92.88 103 VAL A CA 1
ATOM 774 C C . VAL A 1 103 ? -22.595 -0.288 12.797 1.00 92.88 103 VAL A C 1
ATOM 776 O O . VAL A 1 103 ? -23.230 0.174 13.748 1.00 92.88 103 VAL A O 1
ATOM 779 N N . PRO A 1 104 ? -22.880 -1.521 12.323 1.00 90.75 104 PRO A N 1
ATOM 780 C CA . PRO A 1 104 ? -23.973 -2.325 12.872 1.00 90.75 104 PRO A CA 1
ATOM 781 C C . PRO A 1 104 ? -23.812 -2.631 14.367 1.00 90.75 104 PRO A C 1
ATOM 783 O O . PRO A 1 104 ? -24.812 -2.716 15.082 1.00 90.75 104 PRO A O 1
ATOM 786 N N . PHE A 1 105 ? -22.579 -2.726 14.878 1.00 87.56 105 PHE A N 1
ATOM 787 C CA . PHE A 1 105 ? -22.347 -2.964 16.305 1.00 87.56 105 PHE A CA 1
ATOM 788 C C . PHE A 1 105 ? -22.824 -1.807 17.185 1.00 87.56 105 PHE A C 1
ATOM 790 O O . PHE A 1 105 ? -23.204 -2.044 18.331 1.00 87.56 105 PHE A O 1
ATOM 797 N N . VAL A 1 106 ? -22.901 -0.582 16.651 1.00 85.94 106 VAL A N 1
ATOM 798 C CA . VAL A 1 106 ? -23.454 0.580 17.365 1.00 85.94 106 VAL A CA 1
ATOM 799 C C . VAL A 1 106 ? -24.927 0.370 17.715 1.00 85.94 106 VAL A C 1
ATOM 801 O O . VAL A 1 106 ? -25.351 0.733 18.809 1.00 85.94 106 VAL A O 1
ATOM 804 N N . PHE A 1 107 ? -25.706 -0.279 16.846 1.00 84.75 107 PHE A N 1
ATOM 805 C CA . PHE A 1 107 ? -27.115 -0.573 17.134 1.00 84.75 107 PHE A CA 1
ATOM 806 C C . PHE A 1 107 ? -27.294 -1.643 18.220 1.00 84.75 107 PHE A C 1
ATOM 808 O O . PHE A 1 107 ? -28.339 -1.687 18.867 1.00 84.75 107 PHE A O 1
ATOM 815 N N . LEU A 1 108 ? -26.272 -2.471 18.462 1.00 8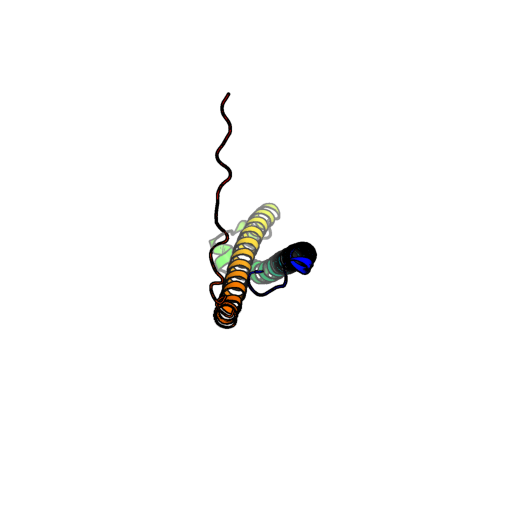3.00 108 LEU A N 1
ATOM 816 C CA . LEU A 1 108 ? -26.269 -3.467 19.534 1.00 83.00 108 LEU A CA 1
ATOM 817 C C . LEU A 1 108 ? -25.957 -2.848 20.913 1.00 83.00 108 LEU A C 1
ATOM 819 O O . LEU A 1 108 ? -26.215 -3.468 21.948 1.00 83.00 108 LEU A O 1
ATOM 823 N N . LEU A 1 109 ? -25.428 -1.617 20.958 1.00 77.25 109 LEU A N 1
ATOM 824 C CA . LEU A 1 109 ? -25.177 -0.906 22.210 1.00 77.25 109 LEU A CA 1
ATOM 825 C C . LEU A 1 109 ? -26.496 -0.432 22.838 1.00 77.25 109 LEU A C 1
ATOM 827 O O . LEU A 1 109 ? -27.161 0.499 22.386 1.00 77.25 109 LEU A O 1
ATOM 831 N N . ARG A 1 110 ? -26.859 -1.072 23.952 1.00 63.50 110 ARG A N 1
ATOM 832 C CA . ARG A 1 110 ? -28.040 -0.733 24.751 1.00 63.50 110 ARG A CA 1
ATOM 833 C C . ARG A 1 110 ? -27.898 0.675 25.343 1.00 63.50 110 ARG A C 1
ATOM 835 O O . ARG A 1 110 ? -26.944 0.945 26.075 1.00 63.50 110 ARG A O 1
ATOM 842 N N . LYS A 1 111 ? -28.876 1.555 25.082 1.00 61.78 111 LYS A N 1
ATOM 843 C CA . LYS A 1 111 ? -28.954 2.880 25.723 1.00 61.78 111 LYS A CA 1
ATOM 844 C C . LYS A 1 111 ? -28.917 2.721 27.253 1.00 61.78 111 LYS A C 1
ATOM 846 O O . LYS A 1 111 ? -29.698 1.924 27.786 1.00 61.78 111 LYS A O 1
ATOM 851 N N . PRO A 1 112 ? -28.052 3.459 27.972 1.00 57.09 112 PRO A N 1
ATOM 852 C CA . PRO A 1 112 ? -28.089 3.476 29.426 1.00 57.09 112 PRO A CA 1
ATOM 853 C C . PRO A 1 112 ? -29.466 3.950 29.893 1.00 57.09 112 PRO A C 1
ATOM 855 O O . PRO A 1 112 ? -29.952 4.980 29.424 1.00 57.09 112 PRO A O 1
ATOM 858 N N . LYS A 1 113 ? -30.101 3.225 30.823 1.00 53.16 113 LYS A N 1
ATOM 859 C CA . LYS A 1 113 ? -31.208 3.806 31.592 1.00 53.16 113 LYS A CA 1
ATOM 860 C C . LYS A 1 113 ? -30.615 4.978 32.370 1.00 53.16 113 LYS A C 1
ATOM 862 O O . LYS A 1 113 ? -29.684 4.767 33.144 1.00 53.16 113 LYS A O 1
ATOM 867 N N . ALA A 1 114 ? -31.101 6.189 32.114 1.00 48.03 114 ALA A N 1
ATOM 868 C CA . ALA A 1 114 ? -30.706 7.372 32.863 1.00 48.03 114 ALA A CA 1
ATOM 869 C C . ALA A 1 114 ? -31.033 7.139 34.348 1.00 48.03 114 ALA A C 1
ATOM 871 O O . ALA A 1 114 ? -32.196 7.156 34.743 1.00 48.03 114 ALA A O 1
ATOM 872 N N . GLY A 1 115 ? -30.011 6.832 35.147 1.00 49.00 115 GLY A N 1
ATOM 873 C CA . GLY A 1 115 ? -30.076 6.957 36.600 1.00 49.00 115 GLY A CA 1
ATOM 874 C C . GLY A 1 115 ? -29.927 8.435 36.976 1.00 49.00 115 GLY A C 1
ATOM 875 O O . GLY A 1 115 ? -29.310 9.169 36.198 1.00 49.00 115 GLY A O 1
ATOM 876 N N . PRO A 1 116 ? -30.492 8.889 38.111 1.00 47.06 116 PRO A N 1
ATOM 877 C CA . PRO A 1 116 ? -30.546 10.304 38.465 1.00 47.06 116 PRO A CA 1
ATOM 878 C C . PRO A 1 116 ? -29.166 10.952 38.378 1.00 47.06 116 PRO A C 1
ATOM 880 O O . PRO A 1 116 ? -28.184 10.385 38.859 1.00 47.06 116 PRO A O 1
ATOM 883 N N . ALA A 1 117 ? -29.109 12.128 37.750 1.00 50.81 117 ALA A N 1
ATOM 884 C CA . ALA A 1 117 ? -27.923 12.966 37.715 1.00 50.81 117 ALA A CA 1
ATOM 885 C C . ALA A 1 117 ? -27.423 13.173 39.151 1.00 50.81 117 ALA A C 1
ATOM 887 O O . ALA A 1 117 ? -28.082 13.829 39.956 1.00 50.81 117 ALA A O 1
ATOM 888 N N . ALA A 1 118 ? -26.282 12.565 39.481 1.00 43.78 118 ALA A N 1
ATOM 889 C CA . ALA A 1 118 ? -25.580 12.864 40.716 1.00 43.78 118 ALA A CA 1
ATOM 890 C C . ALA A 1 118 ? -25.120 14.320 40.612 1.00 43.78 118 ALA A C 1
ATOM 892 O O . ALA A 1 118 ? -24.362 14.680 39.711 1.00 43.78 118 ALA A O 1
ATOM 893 N N . GLY A 1 119 ? -25.709 15.150 41.466 1.00 41.22 119 GLY A N 1
ATOM 894 C CA . GLY A 1 119 ? -25.590 16.592 41.431 1.00 41.22 119 GLY A CA 1
ATOM 895 C C . GLY A 1 119 ? -24.240 17.117 41.900 1.00 41.22 119 GLY A C 1
ATOM 896 O O . GLY A 1 119 ? -23.444 16.411 42.512 1.00 41.22 119 GLY A O 1
ATOM 897 N N . GLY A 1 120 ? -24.072 18.417 41.655 1.00 36.47 120 GLY A N 1
ATOM 898 C CA . GLY A 1 120 ? -23.179 19.288 42.409 1.00 36.47 120 GLY A CA 1
ATOM 899 C C . GLY A 1 120 ? -21.750 19.336 41.889 1.00 36.47 120 GLY A C 1
ATOM 900 O O . GLY A 1 120 ? -20.890 18.586 42.336 1.00 36.47 120 GLY A O 1
ATOM 901 N N . ALA A 1 121 ? -21.478 20.294 41.003 1.00 40.97 121 ALA A N 1
ATOM 902 C CA . ALA A 1 121 ? -20.133 20.838 40.872 1.00 40.97 121 ALA A CA 1
ATOM 903 C C . ALA A 1 121 ? -19.702 21.424 42.235 1.00 40.97 121 ALA A C 1
ATOM 905 O O . ALA A 1 121 ? -20.476 22.197 42.808 1.00 40.97 121 ALA A O 1
ATOM 906 N N . PRO A 1 122 ? -18.515 21.099 42.778 1.00 46.19 122 PRO A N 1
ATOM 907 C CA . PRO A 1 122 ? -17.994 21.836 43.917 1.00 46.19 122 PRO A CA 1
ATOM 908 C C . PRO A 1 122 ? -17.642 23.250 43.446 1.00 46.19 122 PRO A C 1
ATOM 910 O O . PRO A 1 122 ? -16.807 23.438 42.560 1.00 46.19 122 PRO A O 1
ATOM 913 N N . ALA A 1 123 ? -18.339 24.236 44.008 1.00 47.53 123 ALA A N 1
ATOM 914 C CA . ALA A 1 123 ? -18.013 25.643 43.854 1.00 47.53 123 ALA A CA 1
ATOM 915 C C . ALA A 1 123 ? -16.566 25.882 44.311 1.00 47.53 123 ALA A C 1
ATOM 917 O O . ALA A 1 123 ? -16.162 25.441 45.387 1.00 47.53 123 ALA A O 1
ATOM 918 N N . ALA A 1 124 ? -15.795 26.559 43.464 1.00 44.25 124 ALA A N 1
ATOM 919 C CA . ALA A 1 124 ? -14.463 27.039 43.781 1.00 44.25 124 ALA A CA 1
ATOM 920 C C . ALA A 1 124 ? -14.531 27.987 44.989 1.00 44.25 124 ALA A C 1
ATOM 922 O O . ALA A 1 124 ? -15.262 28.975 44.959 1.00 44.25 124 ALA A O 1
ATOM 923 N N . HIS A 1 125 ? -13.772 27.678 46.039 1.00 37.75 125 HIS A N 1
ATOM 924 C CA . HIS A 1 125 ? -13.524 28.592 47.148 1.00 37.75 125 HIS A CA 1
ATOM 925 C C . HIS A 1 125 ? -12.463 29.600 46.686 1.00 37.75 125 HIS A C 1
ATOM 927 O O . HIS A 1 125 ? -11.296 29.243 46.530 1.00 37.75 125 HIS A O 1
ATOM 933 N N . MET A 1 126 ? -12.890 30.828 46.396 1.00 40.25 126 MET A N 1
ATOM 934 C CA . MET A 1 126 ? -12.035 32.012 46.433 1.00 40.25 126 MET A CA 1
ATOM 935 C C . MET A 1 126 ? -12.160 32.582 47.839 1.00 40.25 126 MET A C 1
ATOM 937 O O . MET A 1 126 ? -13.249 33.013 48.193 1.00 40.25 126 MET A O 1
ATOM 941 N N . ASP A 1 127 ? -11.072 32.527 48.600 1.00 49.62 127 ASP A N 1
ATOM 942 C CA . ASP A 1 127 ? -10.650 33.546 49.569 1.00 49.62 127 ASP A CA 1
ATOM 943 C C . ASP A 1 127 ? -9.131 33.415 49.747 1.00 49.62 127 ASP A C 1
ATOM 945 O O . ASP A 1 127 ? -8.662 32.263 49.925 1.00 49.62 127 ASP A O 1
#